Protein AF-A0A814K0H5-F1 (afdb_monomer_lite)

Organism: NCBI:txid433720

Sequence (132 aa):
CFTKLKTASKNQPIILTLDSIQLSKAAGYFQFKNDNNGIEDLRQSIQTICKPEDGQPPLHIPNIIHTSFLRFIKKPNDPVKFEEKFYRICKEIFEKTNEIRFEIGEVCLAYESQPYMHIECDEFHVLDIMKC

Secondary structure (DSSP, 8-state):
-HHHHHHHTTSS--EEEEEEEEE-SSEEEEEEEETTSHHHHHHHHHHHH-PPPTTSPPPP--S--EEEEEE-SS--SSHHHHHHHHHHHHHHHHHHHTTPEEE---------SS-TT--TT-SSTT------

Radius of gyration: 17.37 Å; chains: 1; bounding box: 38×33×47 Å

pLDDT: mean 80.15, std 17.34, range [27.2, 95.88]

Foldseek 3Di:
DVVQLQVQLPPDWFKWFFPAWDDDQWFIKGWIDRPPCSVVSSVVSCQVVVADDPPDDRDDDDPTDIDTPTTDPDGDPDNVVVVVVVVVVRVVVCVVGRPPMDTDPGDDDDDDPPPPPPDVPPPDDDPDPPDD

Structure (mmCIF, N/CA/C/O backbone):
data_AF-A0A814K0H5-F1
#
_entry.id   AF-A0A814K0H5-F1
#
loop_
_atom_site.group_PDB
_atom_site.id
_atom_site.type_symbol
_atom_site.label_atom_id
_atom_site.label_alt_id
_atom_site.label_comp_id
_atom_site.label_asym_id
_atom_site.label_entity_id
_atom_site.label_seq_id
_atom_site.pdbx_PDB_ins_code
_atom_site.Cartn_x
_atom_site.Cartn_y
_atom_site.Cartn_z
_atom_site.occupancy
_atom_site.B_iso_or_equiv
_atom_site.auth_seq_id
_atom_site.auth_comp_id
_atom_site.auth_asym_id
_atom_site.auth_atom_id
_atom_site.pdbx_PDB_model_num
ATOM 1 N N . CYS A 1 1 ? -13.714 -7.487 17.923 1.00 72.31 1 CYS A N 1
ATOM 2 C CA . CYS A 1 1 ? -12.855 -6.346 17.528 1.00 72.31 1 CYS A CA 1
ATOM 3 C C . CYS A 1 1 ? -13.200 -5.789 16.145 1.00 72.31 1 CYS A C 1
ATOM 5 O O . CYS A 1 1 ? -13.468 -4.598 16.057 1.00 72.31 1 CYS A O 1
ATOM 7 N N . PHE A 1 2 ? -13.295 -6.614 15.095 1.00 76.38 2 PHE A N 1
ATOM 8 C CA . PHE A 1 2 ? -13.499 -6.130 13.720 1.00 76.38 2 PHE A CA 1
ATOM 9 C C . PHE A 1 2 ? -14.747 -5.259 13.491 1.00 76.38 2 PHE A C 1
ATOM 11 O O . PHE A 1 2 ? -14.637 -4.203 12.883 1.00 76.38 2 PHE A O 1
ATOM 18 N N . THR A 1 3 ? -15.914 -5.612 14.041 1.00 80.12 3 THR A N 1
ATOM 19 C CA . THR A 1 3 ? -17.123 -4.773 13.909 1.00 80.12 3 THR A CA 1
ATOM 20 C C . THR A 1 3 ? -16.913 -3.355 14.449 1.00 80.12 3 THR A C 1
ATOM 22 O O . THR A 1 3 ? -17.378 -2.396 13.845 1.00 80.12 3 THR A O 1
ATOM 25 N N . LYS A 1 4 ? -16.160 -3.205 15.550 1.00 81.69 4 LYS A N 1
ATOM 26 C CA . LYS A 1 4 ? -15.820 -1.890 16.119 1.00 81.69 4 LYS A CA 1
ATOM 27 C C . LYS A 1 4 ? -14.887 -1.105 15.189 1.00 81.69 4 LYS A C 1
ATOM 29 O O . LYS A 1 4 ? -15.085 0.092 15.024 1.00 81.69 4 LYS A O 1
ATOM 34 N N . LEU A 1 5 ? -13.932 -1.783 14.543 1.00 80.38 5 LEU A N 1
ATOM 35 C CA . LEU A 1 5 ? -13.048 -1.174 13.541 1.00 80.38 5 LEU A CA 1
ATOM 36 C C . LEU A 1 5 ? -13.814 -0.717 12.301 1.00 80.38 5 LEU A C 1
ATOM 38 O O . LEU A 1 5 ? -13.630 0.413 11.868 1.00 80.38 5 LEU A O 1
ATOM 42 N N . LYS A 1 6 ? -14.720 -1.555 11.781 1.00 78.25 6 LYS A N 1
ATOM 43 C CA . LYS A 1 6 ? -15.549 -1.221 10.614 1.00 78.25 6 LYS A CA 1
ATOM 44 C C . LYS A 1 6 ? -16.455 -0.016 10.872 1.00 78.25 6 LYS A C 1
ATOM 46 O O . LYS A 1 6 ? -16.762 0.730 9.949 1.00 78.25 6 LYS A O 1
ATOM 51 N N . THR A 1 7 ? -16.906 0.174 12.112 1.00 81.50 7 THR A N 1
ATOM 52 C CA . THR A 1 7 ? -17.644 1.381 12.506 1.00 81.50 7 THR A CA 1
ATOM 53 C C . THR A 1 7 ? -16.715 2.589 12.615 1.00 81.50 7 THR A C 1
ATOM 55 O O . THR A 1 7 ? -17.041 3.637 12.071 1.00 81.50 7 THR A O 1
ATOM 58 N N . ALA A 1 8 ? -15.548 2.448 13.254 1.00 76.81 8 ALA A N 1
ATOM 59 C CA . ALA A 1 8 ? -14.583 3.540 13.400 1.00 76.81 8 ALA A CA 1
ATOM 60 C C . ALA A 1 8 ? -14.079 4.070 12.043 1.00 76.81 8 ALA A C 1
ATOM 62 O O . ALA A 1 8 ? -13.992 5.280 11.852 1.00 76.81 8 ALA A O 1
ATOM 63 N N . SER A 1 9 ? -13.847 3.183 11.070 1.00 75.44 9 SER A N 1
ATOM 64 C CA . SER A 1 9 ? -13.388 3.541 9.721 1.00 75.44 9 SER A CA 1
ATOM 65 C C . SER A 1 9 ? -14.427 4.270 8.862 1.00 75.44 9 SER A C 1
ATOM 67 O O . SER A 1 9 ? -14.094 4.713 7.772 1.00 75.44 9 SER A O 1
ATOM 69 N N . LYS A 1 10 ? -15.694 4.359 9.295 1.00 75.75 10 LYS A N 1
ATOM 70 C CA . LYS A 1 10 ? -16.771 5.035 8.546 1.00 75.75 10 LYS A CA 1
ATOM 71 C C . LYS A 1 10 ? -16.944 6.509 8.909 1.00 75.75 10 LYS A C 1
ATOM 73 O O . LYS A 1 10 ? -17.735 7.190 8.265 1.00 75.75 10 LYS A O 1
ATOM 78 N N . ASN A 1 11 ? -16.252 6.992 9.938 1.00 73.44 11 ASN A N 1
ATOM 79 C CA . ASN A 1 11 ? -16.458 8.349 10.447 1.00 73.44 11 ASN A CA 1
ATOM 80 C C . ASN A 1 11 ? -15.904 9.431 9.506 1.00 73.44 11 ASN A C 1
ATOM 82 O O . ASN A 1 11 ? -16.398 10.554 9.518 1.00 73.44 11 ASN A O 1
ATOM 86 N N . GLN A 1 12 ? -14.917 9.091 8.677 1.00 82.00 12 GLN A N 1
ATOM 87 C CA . GLN A 1 12 ? -14.349 9.973 7.664 1.00 82.00 12 GLN A CA 1
ATOM 88 C C . GLN A 1 12 ? -13.831 9.124 6.491 1.00 82.00 12 GLN A C 1
ATOM 90 O O . GLN A 1 12 ? -13.247 8.066 6.742 1.00 82.00 12 GLN A O 1
ATOM 95 N N . PRO A 1 13 ? -14.024 9.544 5.225 1.00 89.19 13 PRO A N 1
ATOM 96 C CA . PRO A 1 13 ? -13.421 8.849 4.091 1.00 89.19 13 PRO A CA 1
ATOM 97 C C . PRO A 1 13 ? -11.899 8.883 4.217 1.00 89.19 13 PRO A C 1
ATOM 99 O O . PRO A 1 13 ? -11.341 9.896 4.627 1.00 89.19 13 PRO A O 1
ATOM 102 N N . ILE A 1 14 ? -11.211 7.809 3.844 1.00 94.00 14 ILE A N 1
ATOM 103 C CA . ILE A 1 14 ? -9.747 7.812 3.741 1.00 94.00 14 ILE A CA 1
ATOM 104 C C . ILE A 1 14 ? -9.397 8.223 2.315 1.00 94.00 14 ILE A C 1
ATOM 106 O O . ILE A 1 14 ? -9.887 7.609 1.366 1.00 94.00 14 ILE A O 1
ATOM 110 N N . ILE A 1 15 ? -8.564 9.255 2.173 1.00 95.44 15 ILE A N 1
ATOM 111 C CA . ILE A 1 15 ? -8.156 9.783 0.869 1.00 95.44 15 ILE A CA 1
ATOM 112 C C . ILE A 1 15 ? -6.665 9.552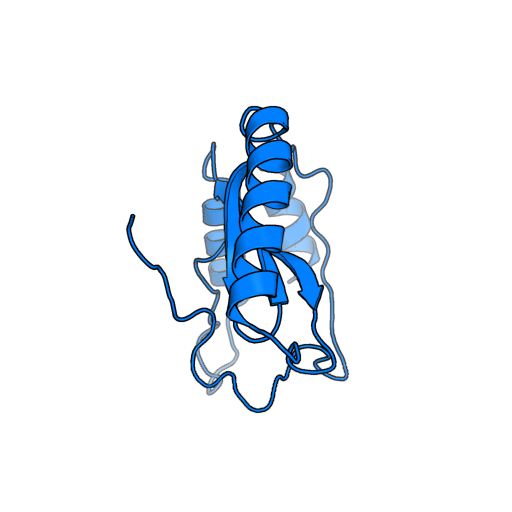 0.683 1.00 95.44 15 ILE A C 1
ATOM 114 O O . ILE A 1 15 ? -5.851 9.997 1.496 1.00 95.44 15 ILE A O 1
ATOM 118 N N . LEU A 1 16 ? -6.326 8.869 -0.405 1.00 95.88 16 LEU A N 1
ATOM 119 C CA . LEU A 1 16 ? -4.957 8.579 -0.795 1.00 95.88 16 LEU A CA 1
ATOM 120 C C . LEU A 1 16 ? -4.628 9.209 -2.148 1.00 95.88 16 LEU A C 1
ATOM 122 O O . LEU A 1 16 ? -5.465 9.236 -3.046 1.00 95.88 16 LEU A O 1
ATOM 126 N N . THR A 1 17 ? -3.383 9.627 -2.327 1.00 95.75 17 THR A N 1
ATOM 127 C CA . THR A 1 17 ? -2.803 9.970 -3.635 1.00 95.75 17 THR A CA 1
ATOM 128 C C . THR A 1 17 ? -1.560 9.135 -3.869 1.00 95.75 17 THR A C 1
ATOM 130 O O . THR A 1 17 ? -0.905 8.699 -2.919 1.00 95.75 17 THR A O 1
ATOM 133 N N . LEU A 1 18 ? -1.247 8.860 -5.135 1.00 94.81 18 LEU A N 1
ATOM 134 C CA . LEU A 1 18 ? -0.010 8.169 -5.470 1.00 94.81 18 LEU A CA 1
ATOM 135 C C . LEU A 1 18 ? 1.177 9.094 -5.174 1.00 94.81 18 LEU A C 1
ATOM 137 O O . LEU A 1 18 ? 1.311 10.144 -5.795 1.00 94.81 18 LEU A O 1
ATOM 141 N N . ASP A 1 19 ? 2.034 8.684 -4.244 1.00 93.88 19 ASP A N 1
ATOM 142 C CA . ASP A 1 19 ? 3.215 9.439 -3.817 1.00 93.88 19 ASP A CA 1
ATOM 143 C C . ASP A 1 19 ? 4.438 9.087 -4.663 1.00 93.88 19 ASP A C 1
ATOM 145 O O . ASP A 1 19 ? 5.122 9.955 -5.198 1.00 93.88 19 ASP A O 1
ATOM 149 N N . SER A 1 20 ? 4.691 7.789 -4.834 1.00 91.94 20 SER A N 1
ATOM 150 C CA . SER A 1 20 ? 5.801 7.306 -5.646 1.00 91.94 20 SER A CA 1
ATOM 151 C C . SER A 1 20 ? 5.566 5.885 -6.149 1.00 91.94 20 SER A C 1
ATOM 153 O O . SER A 1 20 ? 4.679 5.161 -5.687 1.00 91.94 20 SER A O 1
ATOM 155 N N . ILE A 1 21 ? 6.377 5.476 -7.124 1.00 92.31 21 ILE A N 1
ATOM 156 C CA . ILE A 1 21 ? 6.432 4.099 -7.612 1.00 92.31 21 ILE A CA 1
ATOM 157 C C . ILE A 1 21 ? 7.832 3.572 -7.331 1.00 92.31 21 ILE A C 1
ATOM 159 O O . ILE A 1 21 ? 8.815 4.140 -7.803 1.00 92.31 21 ILE A O 1
ATOM 163 N N . GLN A 1 22 ? 7.921 2.498 -6.552 1.00 89.12 22 GLN A N 1
ATOM 164 C CA . GLN A 1 22 ? 9.186 1.945 -6.082 1.00 89.12 22 GLN A CA 1
ATOM 165 C C . GLN A 1 22 ? 9.427 0.541 -6.615 1.00 89.12 22 GLN A C 1
ATOM 167 O O . GLN A 1 22 ? 8.491 -0.217 -6.873 1.00 89.12 22 GLN A O 1
ATOM 172 N N . LEU A 1 23 ? 10.704 0.195 -6.735 1.00 86.56 23 LEU A N 1
ATOM 173 C CA . LEU A 1 23 ? 11.176 -1.129 -7.100 1.00 86.56 23 LEU A CA 1
ATOM 174 C C . LEU A 1 23 ? 12.092 -1.643 -5.993 1.00 86.56 23 LEU A C 1
ATOM 176 O O . LEU A 1 23 ? 13.062 -0.982 -5.642 1.00 86.56 23 LEU A O 1
ATOM 180 N N . SER A 1 24 ? 11.793 -2.824 -5.465 1.00 81.62 24 SER A N 1
ATOM 181 C CA . SER A 1 24 ? 12.727 -3.601 -4.655 1.00 81.62 24 SER A CA 1
ATOM 182 C C . SER A 1 24 ? 13.309 -4.750 -5.472 1.00 81.62 24 SER A C 1
ATOM 184 O O . SER A 1 24 ? 12.878 -5.050 -6.588 1.00 81.62 24 SER A O 1
ATOM 186 N N . LYS A 1 25 ? 14.240 -5.482 -4.854 1.00 75.12 25 LYS A N 1
ATOM 187 C CA . LYS A 1 25 ? 14.825 -6.714 -5.407 1.00 75.12 25 LYS A CA 1
ATOM 188 C C . LYS A 1 25 ? 13.784 -7.782 -5.772 1.00 75.12 25 LYS A C 1
ATOM 190 O O . LYS A 1 25 ? 14.110 -8.692 -6.531 1.00 75.12 25 LYS A O 1
ATOM 195 N N . ALA A 1 26 ? 12.572 -7.707 -5.217 1.00 76.44 26 ALA A N 1
ATOM 196 C CA . ALA A 1 26 ? 11.553 -8.746 -5.345 1.00 76.44 26 ALA A CA 1
ATOM 197 C C . ALA A 1 26 ? 10.186 -8.244 -5.837 1.00 76.44 26 ALA A C 1
ATOM 199 O O . ALA A 1 26 ? 9.363 -9.070 -6.237 1.00 76.44 26 ALA A O 1
ATOM 200 N N . ALA A 1 27 ? 9.919 -6.935 -5.845 1.00 83.75 27 ALA A N 1
ATOM 201 C CA . ALA A 1 27 ? 8.606 -6.427 -6.229 1.00 83.75 27 ALA A CA 1
ATOM 202 C C . ALA A 1 27 ? 8.604 -4.949 -6.635 1.00 83.75 27 ALA A C 1
ATOM 204 O O . ALA A 1 27 ? 9.477 -4.179 -6.248 1.00 83.75 27 ALA A O 1
ATOM 205 N N . GLY A 1 28 ? 7.582 -4.564 -7.397 1.00 86.62 28 GLY A N 1
ATOM 206 C CA . GLY A 1 28 ? 7.211 -3.175 -7.646 1.00 86.62 28 GLY A CA 1
ATOM 207 C C . GLY A 1 28 ? 6.032 -2.763 -6.763 1.00 86.62 28 GLY A C 1
ATOM 208 O O . GLY A 1 28 ? 5.080 -3.537 -6.597 1.00 86.62 28 GLY A O 1
ATOM 209 N N . TYR A 1 29 ? 6.079 -1.547 -6.219 1.00 90.50 29 TYR A N 1
ATOM 210 C CA . TYR A 1 29 ? 5.073 -1.017 -5.300 1.00 90.50 29 TYR A CA 1
ATOM 211 C C . TYR A 1 29 ? 4.605 0.374 -5.712 1.00 90.50 29 TYR A C 1
ATOM 213 O O . TYR A 1 29 ? 5.408 1.222 -6.097 1.00 90.50 29 TYR A O 1
ATOM 221 N N . PHE A 1 30 ? 3.309 0.620 -5.563 1.00 92.12 30 PHE A N 1
ATOM 222 C CA . PHE A 1 30 ? 2.767 1.970 -5.491 1.00 92.12 30 PHE A CA 1
ATOM 223 C C . PHE A 1 30 ? 2.779 2.396 -4.031 1.00 92.12 30 PHE A C 1
ATOM 225 O O . PHE A 1 30 ? 2.203 1.698 -3.196 1.00 92.12 30 PHE A O 1
ATOM 232 N N . GLN A 1 31 ? 3.437 3.508 -3.725 1.00 93.19 31 GLN A N 1
ATOM 233 C CA . GLN A 1 31 ? 3.371 4.138 -2.413 1.00 93.19 31 GLN A CA 1
ATOM 234 C C . GLN A 1 31 ? 2.349 5.257 -2.431 1.00 93.19 31 GLN A C 1
ATOM 236 O O . GLN A 1 31 ? 2.253 6.005 -3.404 1.00 93.19 31 GLN A O 1
ATOM 241 N N . PHE A 1 32 ? 1.595 5.370 -1.347 1.00 94.88 32 PHE A N 1
ATOM 242 C CA . PHE A 1 32 ? 0.521 6.339 -1.235 1.00 94.88 32 PHE A CA 1
ATOM 243 C C . PHE A 1 32 ? 0.785 7.336 -0.123 1.00 94.88 32 PHE A C 1
ATOM 245 O O . PHE A 1 32 ? 1.231 6.984 0.971 1.00 94.88 32 PHE A O 1
ATOM 252 N N . LYS A 1 33 ? 0.403 8.578 -0.392 1.00 94.69 33 LYS A N 1
ATOM 253 C CA . LYS A 1 33 ? 0.288 9.622 0.610 1.00 94.69 33 LYS A CA 1
ATOM 254 C C . LYS A 1 33 ? -1.093 9.555 1.254 1.00 94.69 33 LYS A C 1
ATOM 256 O O . LYS A 1 33 ? -2.094 9.338 0.579 1.00 94.69 33 LYS A O 1
ATOM 261 N N . ASN A 1 34 ? -1.136 9.755 2.567 1.00 94.50 34 ASN A N 1
ATOM 262 C CA . ASN A 1 34 ? -2.365 9.864 3.347 1.00 94.50 34 ASN A CA 1
ATOM 263 C C . ASN A 1 34 ? -2.800 11.335 3.408 1.00 94.50 34 ASN A C 1
ATOM 265 O O . ASN A 1 34 ? -2.305 12.085 4.247 1.00 94.50 34 ASN A O 1
ATOM 269 N N . ASP A 1 35 ? -3.678 11.768 2.505 1.00 94.50 35 ASP A N 1
ATOM 270 C CA . ASP A 1 35 ? -3.951 13.200 2.309 1.00 94.50 35 ASP A CA 1
ATOM 271 C C . ASP A 1 35 ? -4.772 13.840 3.427 1.00 94.50 35 ASP A C 1
ATOM 273 O O . ASP A 1 35 ? -4.704 15.052 3.628 1.00 94.50 35 ASP A O 1
ATOM 277 N N . ASN A 1 36 ? -5.558 13.048 4.152 1.00 93.81 36 ASN A N 1
ATOM 278 C CA . ASN A 1 36 ? -6.477 13.552 5.168 1.00 93.81 36 ASN A CA 1
ATOM 279 C C . ASN A 1 36 ? -6.334 12.853 6.523 1.00 93.81 36 ASN A C 1
ATOM 281 O O . ASN A 1 36 ? -7.286 12.825 7.297 1.00 93.81 36 ASN A O 1
ATOM 285 N N . ASN A 1 37 ? -5.159 12.281 6.790 1.00 93.06 37 ASN A N 1
ATOM 286 C CA . ASN A 1 37 ? -4.838 11.523 8.000 1.00 93.06 37 ASN A CA 1
ATOM 287 C C . ASN A 1 37 ? -5.701 10.274 8.259 1.00 93.06 37 ASN A C 1
ATOM 289 O O . ASN A 1 37 ? -5.446 9.577 9.235 1.00 93.06 37 ASN A O 1
ATOM 293 N N . GLY A 1 38 ? -6.601 9.879 7.353 1.00 92.62 38 GLY A N 1
ATOM 294 C CA . GLY A 1 38 ? -7.528 8.767 7.584 1.00 92.62 38 GLY A CA 1
ATOM 295 C C . GLY A 1 38 ? -6.859 7.414 7.876 1.00 92.62 38 GLY A C 1
ATOM 296 O O . GLY A 1 38 ? -7.362 6.645 8.693 1.00 92.62 38 GLY A O 1
ATOM 297 N N . ILE A 1 39 ? -5.694 7.117 7.281 1.00 92.81 39 ILE A N 1
ATOM 298 C CA . ILE A 1 39 ? -4.927 5.908 7.652 1.00 92.81 39 ILE A CA 1
ATOM 299 C C . ILE A 1 39 ? -4.356 6.005 9.072 1.00 92.81 39 ILE A C 1
ATOM 301 O O . ILE A 1 39 ? -4.289 4.997 9.772 1.00 92.81 39 ILE A O 1
ATOM 305 N N . GLU A 1 40 ? -3.963 7.193 9.519 1.00 92.88 40 GLU A N 1
ATOM 306 C CA . GLU A 1 40 ? -3.396 7.401 10.851 1.00 92.88 40 GLU A CA 1
ATOM 307 C C . GLU A 1 40 ? -4.477 7.217 11.921 1.00 92.88 40 GLU A C 1
ATOM 309 O O . GLU A 1 40 ? -4.278 6.489 12.894 1.00 92.88 40 GLU A O 1
ATOM 314 N N . ASP A 1 41 ? -5.672 7.751 11.669 1.00 92.31 41 ASP A N 1
ATOM 315 C CA . ASP A 1 41 ? -6.850 7.537 12.512 1.00 92.31 41 ASP A CA 1
ATOM 316 C C . ASP A 1 41 ? -7.249 6.052 12.558 1.00 92.31 41 ASP A C 1
ATOM 318 O O . ASP A 1 41 ? -7.604 5.512 13.614 1.00 92.31 41 ASP A O 1
ATOM 322 N N . LEU A 1 42 ? -7.143 5.350 11.422 1.00 90.94 42 LEU A N 1
ATOM 323 C CA . LEU A 1 42 ? -7.369 3.908 11.357 1.00 90.94 42 LEU A CA 1
ATOM 324 C C . LEU A 1 42 ? -6.327 3.138 12.184 1.00 90.94 42 LEU A C 1
ATOM 326 O O . LEU A 1 42 ? -6.702 2.247 12.946 1.00 90.94 42 LEU A O 1
ATOM 330 N N . ARG A 1 43 ? -5.039 3.490 12.095 1.00 91.19 43 ARG A N 1
ATOM 331 C CA . ARG A 1 43 ? -3.964 2.887 12.905 1.00 91.19 43 ARG A CA 1
ATOM 332 C C . ARG A 1 43 ? -4.215 3.075 14.398 1.00 91.19 43 ARG A C 1
ATOM 334 O O . ARG A 1 43 ? -4.154 2.101 15.149 1.00 91.19 43 ARG A O 1
ATOM 341 N N . GLN A 1 44 ? -4.565 4.287 14.822 1.00 90.88 44 GLN A N 1
ATOM 342 C CA . GLN A 1 44 ? -4.906 4.585 16.216 1.00 90.88 44 GLN A CA 1
ATOM 343 C C . GLN A 1 44 ? -6.136 3.799 16.685 1.00 90.88 44 GLN A C 1
ATOM 345 O O . GLN A 1 44 ? -6.152 3.246 17.789 1.00 90.88 44 GLN A O 1
ATOM 350 N N . SER A 1 45 ? -7.156 3.689 15.828 1.00 90.94 45 SER A N 1
ATOM 351 C CA . SER A 1 45 ? -8.346 2.8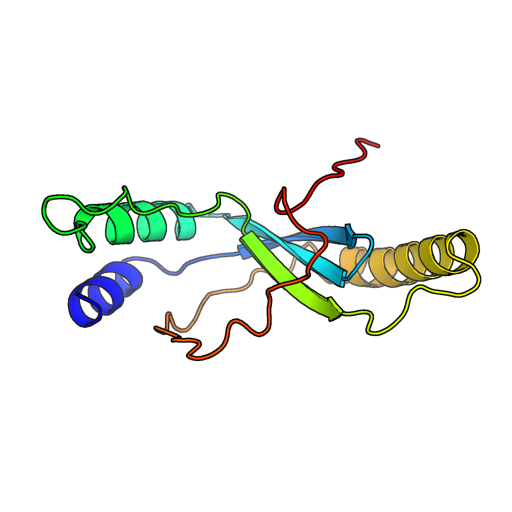77 16.096 1.00 90.94 45 SER A CA 1
ATOM 352 C C . SER A 1 45 ? -7.981 1.405 16.285 1.00 90.94 45 SER A C 1
ATOM 354 O O . SER A 1 45 ? -8.452 0.774 17.232 1.00 90.94 45 SER A O 1
ATOM 356 N N . ILE A 1 46 ? -7.104 0.863 15.434 1.00 89.31 46 ILE A N 1
ATOM 357 C CA . ILE A 1 46 ? -6.590 -0.504 15.555 1.00 89.31 46 ILE A CA 1
ATOM 358 C C . ILE A 1 46 ? -5.855 -0.684 16.885 1.00 89.31 46 ILE A C 1
ATOM 360 O O . ILE A 1 46 ? -6.205 -1.591 17.630 1.00 89.31 46 ILE A O 1
ATOM 364 N N . GLN A 1 47 ? -4.910 0.188 17.234 1.00 89.06 47 GLN A N 1
ATOM 365 C CA . GLN A 1 47 ? -4.162 0.091 18.496 1.00 89.06 47 GLN A CA 1
ATOM 366 C C . GLN A 1 47 ? -5.069 0.183 19.735 1.00 89.06 47 GLN A C 1
ATOM 368 O O . GLN A 1 47 ? -4.843 -0.494 20.736 1.00 89.06 47 GLN A O 1
ATOM 373 N N . THR A 1 48 ? -6.124 0.996 19.665 1.00 88.88 48 THR A N 1
ATOM 374 C CA . THR A 1 48 ? -7.061 1.196 20.778 1.00 88.88 48 THR A CA 1
ATOM 375 C C . THR A 1 48 ? -8.019 0.014 20.948 1.00 88.88 48 THR A C 1
ATOM 377 O O . THR A 1 48 ? -8.316 -0.394 22.075 1.00 88.88 48 THR A O 1
ATOM 380 N N . ILE A 1 49 ? -8.530 -0.527 19.838 1.00 89.12 49 ILE A N 1
ATOM 381 C CA . ILE A 1 49 ? -9.568 -1.568 19.818 1.00 89.12 49 ILE A CA 1
ATOM 382 C C . ILE A 1 49 ? -8.962 -2.973 19.899 1.00 89.12 49 ILE A C 1
ATOM 384 O O . ILE A 1 49 ? -9.548 -3.854 20.531 1.00 89.12 49 ILE A O 1
ATOM 388 N N . CYS A 1 50 ? -7.820 -3.197 19.252 1.00 88.06 50 CYS A N 1
ATOM 389 C CA . CYS A 1 50 ? -7.119 -4.476 19.201 1.00 88.06 50 CYS A CA 1
ATOM 390 C C . CYS A 1 50 ? -5.974 -4.478 20.212 1.00 88.06 50 CYS A C 1
ATOM 392 O O . CYS A 1 50 ? -4.808 -4.327 19.853 1.00 88.06 50 CYS A O 1
ATOM 394 N N . LYS A 1 51 ? -6.324 -4.650 21.489 1.00 84.50 51 LYS A N 1
ATOM 395 C CA . LYS A 1 51 ? -5.334 -4.822 22.551 1.00 84.50 51 LYS A CA 1
ATOM 396 C C . LYS A 1 51 ? -4.849 -6.277 22.577 1.00 84.50 51 LYS A C 1
ATOM 398 O O . LYS A 1 51 ? -5.708 -7.161 22.598 1.00 84.50 51 LYS A O 1
ATOM 403 N N . PRO A 1 52 ? -3.527 -6.524 22.554 1.00 83.81 52 PRO A N 1
ATOM 404 C CA . PRO A 1 52 ? -2.989 -7.863 22.756 1.00 83.81 52 PRO A CA 1
ATOM 405 C C . PRO A 1 52 ? -3.364 -8.385 24.147 1.00 83.81 52 PRO A C 1
ATOM 407 O O . PRO A 1 52 ? -3.559 -7.600 25.079 1.00 83.81 52 PRO A O 1
ATOM 410 N N . GLU A 1 53 ? -3.499 -9.703 24.267 1.00 87.00 53 GLU A N 1
ATOM 411 C CA . GLU A 1 53 ? -3.733 -10.362 25.555 1.00 87.00 53 GLU A CA 1
ATOM 412 C C . GLU A 1 53 ? -2.486 -10.280 26.450 1.00 87.00 53 GLU A C 1
ATOM 414 O O . GLU A 1 53 ? -1.374 -10.031 25.973 1.00 87.00 53 GLU A O 1
ATOM 419 N N . ASP A 1 54 ? -2.659 -10.512 27.754 1.00 87.88 54 ASP A N 1
ATOM 420 C CA . ASP A 1 54 ? -1.542 -10.512 28.699 1.00 87.88 54 ASP A CA 1
ATOM 421 C C . ASP A 1 54 ? -0.465 -11.522 28.267 1.00 87.88 54 ASP A C 1
ATOM 423 O O . ASP A 1 54 ? -0.731 -12.705 28.056 1.00 87.88 54 ASP A O 1
ATOM 427 N N . GLY A 1 55 ? 0.772 -11.039 28.121 1.00 85.56 55 GLY A N 1
ATOM 428 C CA . 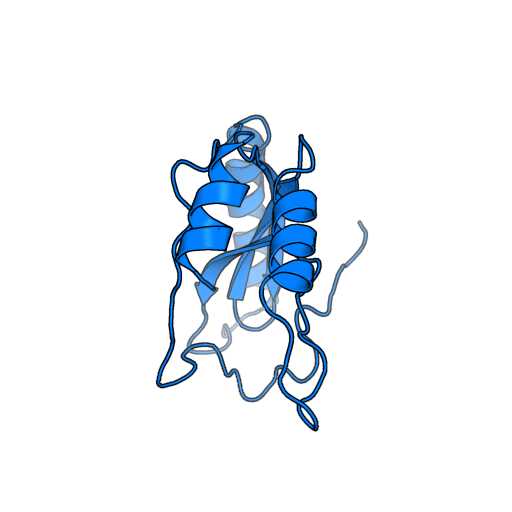GLY A 1 55 ? 1.916 -11.841 27.677 1.00 85.56 55 GLY A CA 1
ATOM 429 C C . GLY A 1 55 ? 2.123 -11.913 26.158 1.00 85.56 55 GLY A C 1
ATOM 430 O O . GLY A 1 55 ? 3.109 -12.506 25.724 1.00 85.56 55 GLY A O 1
ATOM 431 N N . GLN A 1 56 ? 1.260 -11.294 25.344 1.00 83.75 56 GLN A N 1
ATOM 432 C CA . GLN A 1 56 ? 1.478 -11.169 23.899 1.00 83.75 56 GLN A CA 1
ATOM 433 C C . GLN A 1 56 ? 2.301 -9.917 23.541 1.00 83.75 56 GLN A C 1
ATOM 435 O O . GLN A 1 56 ? 2.236 -8.904 24.245 1.00 83.75 56 GLN A O 1
ATOM 440 N N . PRO A 1 57 ? 3.084 -9.953 22.442 1.00 81.25 57 PRO A N 1
ATOM 441 C CA . PRO A 1 57 ? 3.823 -8.785 21.981 1.00 81.25 57 PRO A CA 1
ATOM 442 C C . PRO A 1 57 ? 2.875 -7.646 21.568 1.00 81.25 57 PRO A C 1
ATOM 444 O O . PRO A 1 57 ? 1.731 -7.895 21.171 1.00 81.25 57 PRO A O 1
ATOM 447 N N . PRO A 1 58 ? 3.343 -6.386 21.620 1.00 79.81 58 PRO A N 1
ATOM 448 C CA . PRO A 1 58 ? 2.561 -5.254 21.150 1.00 79.81 58 PRO A CA 1
ATOM 449 C C . PRO A 1 58 ? 2.232 -5.404 19.664 1.00 79.81 58 PRO A C 1
ATOM 451 O O . PRO A 1 58 ? 3.037 -5.899 18.872 1.00 79.81 58 PRO A O 1
ATOM 454 N N . LEU A 1 59 ? 1.051 -4.924 19.277 1.00 83.25 59 LEU A N 1
ATOM 455 C CA . LEU A 1 59 ? 0.648 -4.904 17.880 1.00 83.25 59 LEU A CA 1
ATOM 456 C C . LEU A 1 59 ? 1.566 -3.962 17.086 1.00 83.25 59 LEU A C 1
ATOM 458 O O . LEU A 1 59 ? 1.576 -2.752 17.316 1.00 83.25 59 LEU A O 1
ATOM 462 N N . HIS A 1 60 ? 2.314 -4.516 16.135 1.00 83.62 60 HIS A N 1
ATOM 463 C CA . HIS A 1 60 ? 3.145 -3.742 15.221 1.00 83.62 60 HIS A CA 1
ATOM 464 C C . HIS A 1 60 ? 2.363 -3.413 13.946 1.00 83.62 60 HIS A C 1
ATOM 466 O O . HIS A 1 60 ? 1.858 -4.313 13.277 1.00 83.62 60 HIS A O 1
ATOM 472 N N . ILE A 1 61 ? 2.268 -2.126 13.604 1.00 83.56 61 ILE A N 1
ATOM 473 C CA . ILE A 1 61 ? 1.624 -1.658 12.372 1.00 83.56 61 ILE A CA 1
ATOM 474 C C . ILE A 1 61 ? 2.649 -0.831 11.586 1.00 83.56 61 ILE 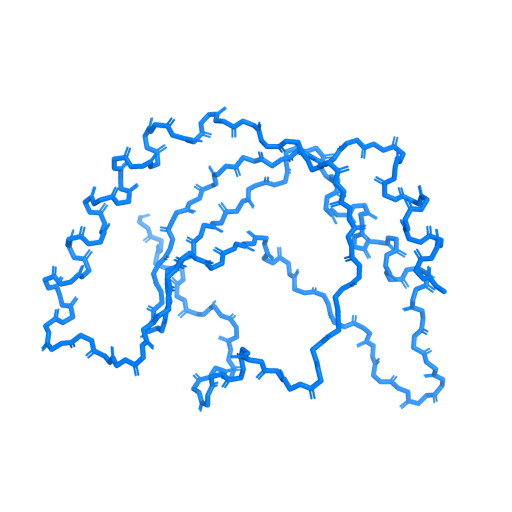A C 1
ATOM 476 O O . ILE A 1 61 ? 3.070 0.213 12.085 1.00 83.56 61 ILE A O 1
ATOM 480 N N . PRO A 1 62 ? 3.058 -1.258 10.379 1.00 82.75 62 PRO A N 1
ATOM 481 C CA . PRO A 1 62 ? 3.999 -0.499 9.565 1.00 82.75 62 PRO A CA 1
ATOM 482 C C . PRO A 1 62 ? 3.463 0.883 9.164 1.00 82.75 62 PRO A C 1
ATOM 484 O O . PRO A 1 62 ? 2.289 1.049 8.812 1.00 82.75 62 PRO A O 1
ATOM 487 N N . ASN A 1 63 ? 4.360 1.871 9.131 1.00 84.31 63 ASN A N 1
ATOM 488 C CA . ASN A 1 63 ? 4.027 3.244 8.734 1.00 84.31 63 ASN A CA 1
ATOM 489 C C . ASN A 1 63 ? 3.914 3.432 7.212 1.00 84.31 63 ASN A C 1
ATOM 491 O O . ASN A 1 63 ? 3.389 4.446 6.751 1.00 84.31 63 ASN A O 1
ATOM 495 N N . ILE A 1 64 ? 4.333 2.443 6.426 1.00 86.50 64 ILE A N 1
ATOM 496 C CA . ILE A 1 64 ? 4.306 2.493 4.962 1.00 86.50 64 ILE A CA 1
ATOM 497 C C . ILE A 1 64 ? 2.897 2.172 4.456 1.00 86.50 64 ILE A C 1
ATOM 499 O O . ILE A 1 64 ? 2.310 1.164 4.844 1.00 86.50 64 ILE A O 1
ATOM 503 N N . ILE A 1 65 ? 2.379 3.006 3.554 1.00 92.38 65 ILE A N 1
ATOM 504 C CA . ILE A 1 65 ? 1.109 2.786 2.857 1.00 92.38 65 ILE A CA 1
ATOM 505 C C . ILE A 1 65 ? 1.451 2.452 1.413 1.00 92.38 65 ILE A C 1
ATOM 507 O O . ILE A 1 65 ? 1.923 3.308 0.667 1.00 92.38 65 ILE A O 1
ATOM 511 N N . HIS A 1 66 ? 1.269 1.195 1.025 1.00 92.00 66 HIS A N 1
ATOM 512 C CA . HIS A 1 66 ? 1.624 0.754 -0.314 1.00 92.00 66 HIS A CA 1
ATOM 513 C C . HIS A 1 66 ? 0.725 -0.378 -0.803 1.00 92.00 66 HIS A C 1
ATOM 515 O O . HIS A 1 66 ? 0.075 -1.059 -0.012 1.00 92.00 66 HIS A O 1
ATOM 521 N N . THR A 1 67 ? 0.744 -0.613 -2.113 1.00 89.12 67 THR A N 1
ATOM 522 C CA . THR A 1 67 ? 0.278 -1.869 -2.708 1.00 89.12 67 THR A CA 1
ATOM 523 C C . THR A 1 67 ? 1.334 -2.416 -3.659 1.00 89.12 67 THR A C 1
ATOM 525 O O . THR A 1 67 ? 1.961 -1.662 -4.405 1.00 89.12 67 THR A O 1
ATOM 528 N N . SER A 1 68 ? 1.563 -3.729 -3.623 1.00 87.88 68 SER A N 1
ATOM 529 C CA . SER A 1 68 ? 2.408 -4.402 -4.612 1.00 87.88 68 SER A CA 1
ATOM 530 C C . SER A 1 68 ? 1.624 -4.578 -5.912 1.00 87.88 68 SER A C 1
ATOM 532 O O . SER A 1 68 ? 0.547 -5.165 -5.895 1.00 87.88 68 SER A O 1
ATOM 534 N N . PHE A 1 69 ? 2.176 -4.142 -7.044 1.00 86.56 69 PHE A N 1
ATOM 535 C CA . PHE A 1 69 ? 1.554 -4.347 -8.363 1.00 86.56 69 PHE A CA 1
ATOM 536 C C . PHE A 1 69 ? 2.285 -5.383 -9.224 1.00 86.56 69 PHE A C 1
ATOM 538 O O . PHE A 1 69 ? 1.742 -5.869 -10.214 1.00 86.56 69 PHE A O 1
ATOM 545 N N . LEU A 1 70 ? 3.520 -5.730 -8.859 1.00 84.38 70 LEU A N 1
ATOM 546 C CA . LEU A 1 70 ? 4.329 -6.738 -9.535 1.00 84.38 70 LEU A CA 1
ATOM 547 C C . LEU A 1 70 ? 5.221 -7.441 -8.513 1.00 84.38 70 LEU A C 1
ATOM 549 O O . LEU A 1 70 ? 5.779 -6.783 -7.640 1.00 84.38 70 LEU A O 1
ATOM 553 N N . ARG A 1 71 ? 5.398 -8.759 -8.644 1.00 79.38 71 ARG A N 1
ATOM 554 C CA . ARG A 1 71 ? 6.379 -9.539 -7.875 1.00 79.38 71 ARG A CA 1
ATOM 555 C C . ARG A 1 71 ? 7.203 -10.417 -8.804 1.00 79.38 71 ARG A C 1
ATOM 557 O O . ARG A 1 71 ? 6.666 -11.018 -9.734 1.00 79.38 71 ARG A O 1
ATOM 564 N N . PHE A 1 72 ? 8.502 -10.495 -8.550 1.00 77.25 72 PHE A N 1
ATOM 565 C CA . PHE A 1 72 ? 9.414 -11.315 -9.334 1.00 77.25 72 PHE A CA 1
ATOM 566 C C . PHE A 1 72 ? 9.527 -12.706 -8.724 1.00 77.25 72 PHE A C 1
ATOM 568 O O . PHE A 1 72 ? 9.940 -12.864 -7.582 1.00 77.25 72 PHE A O 1
ATOM 575 N N . ILE A 1 73 ? 9.219 -13.728 -9.522 1.00 77.25 73 ILE A N 1
ATOM 576 C CA . ILE A 1 73 ? 9.480 -15.128 -9.152 1.00 77.25 73 ILE A CA 1
ATOM 577 C C . ILE A 1 73 ? 10.976 -15.446 -9.306 1.00 77.25 73 ILE A C 1
ATOM 579 O O . ILE A 1 73 ? 11.524 -16.301 -8.616 1.00 77.25 73 ILE A O 1
ATOM 583 N N . LYS A 1 74 ? 11.651 -14.758 -10.232 1.00 78.06 74 LYS A N 1
ATOM 584 C CA . LYS A 1 74 ? 13.080 -14.909 -10.510 1.00 78.06 74 LYS A CA 1
ATOM 585 C C . LYS A 1 74 ? 13.711 -13.545 -10.722 1.00 78.06 74 LYS A C 1
ATOM 587 O O . LYS A 1 74 ? 13.079 -12.653 -11.286 1.00 78.06 74 LYS A O 1
ATOM 592 N N . LYS A 1 75 ? 14.974 -13.416 -10.314 1.00 75.62 75 LYS A N 1
ATOM 593 C CA . LYS A 1 75 ? 15.764 -12.212 -10.573 1.00 75.62 75 LYS A CA 1
ATOM 594 C C . LYS A 1 75 ? 15.885 -11.973 -12.086 1.00 75.62 75 LYS A C 1
ATOM 596 O O . LYS A 1 75 ? 16.067 -12.944 -12.827 1.00 75.62 75 LYS A O 1
ATOM 601 N N . PRO A 1 76 ? 15.798 -10.716 -12.550 1.00 79.44 76 PRO A N 1
ATOM 602 C CA . PRO A 1 76 ? 16.076 -10.384 -13.941 1.00 79.44 76 PRO A CA 1
ATOM 603 C C . PRO A 1 76 ? 17.502 -10.795 -14.330 1.00 79.44 76 PRO A C 1
ATOM 605 O O . PRO A 1 76 ? 18.433 -10.612 -13.548 1.00 79.44 76 PRO A O 1
ATOM 608 N N . ASN A 1 77 ? 17.679 -11.309 -15.550 1.00 86.06 77 ASN A N 1
ATOM 609 C CA . ASN A 1 77 ? 19.004 -11.668 -16.078 1.00 86.06 77 ASN A CA 1
ATOM 610 C C . ASN A 1 77 ? 19.914 -10.440 -16.269 1.00 86.06 77 ASN A C 1
ATOM 612 O O . ASN A 1 77 ? 21.131 -10.565 -16.198 1.00 86.06 77 ASN A O 1
ATOM 616 N N . ASP A 1 78 ? 19.318 -9.271 -16.517 1.00 90.25 78 ASP A N 1
ATOM 617 C CA . ASP A 1 78 ? 19.991 -7.979 -16.671 1.00 90.25 78 ASP A CA 1
ATOM 618 C C . ASP A 1 78 ? 19.267 -6.943 -15.788 1.00 90.25 78 ASP A C 1
ATOM 620 O O . ASP A 1 78 ? 18.266 -6.357 -16.219 1.00 90.25 78 ASP A O 1
ATOM 624 N N . PRO A 1 79 ? 19.695 -6.784 -14.520 1.00 84.19 79 PRO A N 1
ATOM 625 C CA . PRO A 1 79 ? 19.029 -5.909 -13.557 1.00 84.19 79 PRO A CA 1
ATOM 626 C C . PRO A 1 79 ? 19.026 -4.438 -13.978 1.00 84.19 79 PRO A C 1
ATOM 628 O O . PRO A 1 79 ? 18.003 -3.778 -13.841 1.00 84.19 79 PRO A O 1
ATOM 631 N N . VAL A 1 80 ? 20.123 -3.947 -14.562 1.00 88.56 80 VAL A N 1
ATOM 632 C CA . VAL A 1 80 ? 20.280 -2.528 -14.923 1.00 88.56 80 VAL A CA 1
ATOM 633 C C . VAL A 1 80 ? 19.296 -2.147 -16.023 1.00 88.56 80 VAL A C 1
ATOM 635 O O . VAL A 1 80 ? 18.494 -1.227 -15.868 1.00 88.56 80 VAL A O 1
ATOM 638 N N . LYS A 1 81 ? 19.275 -2.913 -17.118 1.00 90.94 81 LYS A N 1
ATOM 639 C CA . LYS A 1 81 ? 18.341 -2.664 -18.223 1.00 90.94 81 LYS A CA 1
ATOM 640 C C . LYS A 1 81 ? 16.884 -2.829 -17.793 1.00 90.94 81 LYS A C 1
ATOM 642 O O . LYS A 1 81 ? 15.983 -2.180 -18.335 1.00 90.94 81 LYS A O 1
ATOM 647 N N . PHE A 1 82 ? 16.634 -3.737 -16.851 1.00 88.88 82 PHE A N 1
ATOM 648 C CA . PHE A 1 82 ? 15.315 -3.924 -16.269 1.00 88.88 82 PHE A CA 1
ATOM 649 C C . PHE A 1 82 ? 14.877 -2.692 -15.465 1.00 88.88 82 PHE A C 1
ATOM 651 O O . PHE A 1 82 ? 13.778 -2.192 -15.702 1.00 88.88 82 PHE A O 1
ATOM 658 N N . GLU A 1 83 ? 15.733 -2.186 -14.577 1.00 88.38 83 GLU A N 1
ATOM 659 C CA . GLU A 1 83 ? 15.491 -0.986 -13.770 1.00 88.38 83 GLU A CA 1
ATOM 660 C C . GLU A 1 83 ? 15.229 0.238 -14.650 1.00 88.38 83 GLU A C 1
ATOM 662 O O . GLU A 1 83 ? 14.205 0.898 -14.491 1.00 88.38 83 GLU A O 1
ATOM 667 N N . GLU A 1 84 ? 16.066 0.495 -15.658 1.00 91.25 84 GLU A N 1
ATOM 668 C CA . GLU A 1 84 ? 15.861 1.599 -16.607 1.00 91.25 84 GLU A CA 1
ATOM 669 C C . GLU A 1 84 ? 14.492 1.520 -17.297 1.00 91.25 84 GLU A C 1
ATOM 671 O O . GLU A 1 84 ? 13.749 2.505 -17.387 1.00 91.25 84 GLU A O 1
ATOM 676 N N . LYS A 1 85 ? 14.124 0.322 -17.772 1.00 90.44 85 LYS A N 1
ATOM 677 C CA . LYS A 1 85 ? 12.825 0.093 -18.410 1.00 90.44 85 LYS A CA 1
ATOM 678 C C . LYS A 1 85 ? 11.678 0.284 -17.418 1.00 90.44 85 LYS A C 1
ATOM 680 O O . LYS A 1 85 ? 10.655 0.858 -17.795 1.00 90.44 85 LYS A O 1
ATOM 685 N N . PHE A 1 86 ? 11.838 -0.196 -16.187 1.00 90.06 86 PHE A N 1
ATOM 686 C CA . PHE A 1 86 ? 10.864 -0.039 -15.116 1.00 90.06 86 PHE A CA 1
ATOM 687 C C . PHE A 1 86 ? 10.628 1.441 -14.814 1.00 90.06 86 PHE A C 1
ATOM 689 O O . PHE A 1 86 ? 9.485 1.888 -14.883 1.00 90.06 86 PHE A O 1
ATOM 696 N N . TYR A 1 87 ? 11.686 2.218 -14.569 1.00 89.69 87 TYR A N 1
ATOM 697 C CA . TYR A 1 87 ? 11.571 3.640 -14.247 1.00 89.69 87 TYR A CA 1
ATOM 698 C C . TYR A 1 87 ? 10.952 4.445 -15.384 1.00 89.69 87 TYR A C 1
ATOM 700 O O . TYR A 1 87 ? 10.130 5.320 -15.123 1.00 89.69 87 TYR A O 1
ATOM 708 N N . ARG A 1 88 ? 11.262 4.117 -16.644 1.00 92.56 88 ARG A N 1
ATOM 709 C CA . ARG A 1 88 ? 10.616 4.761 -17.793 1.00 92.56 88 ARG A CA 1
ATOM 710 C C . ARG A 1 88 ? 9.101 4.540 -17.802 1.00 92.56 88 ARG A C 1
ATOM 712 O O . ARG A 1 88 ? 8.353 5.501 -17.920 1.00 92.56 88 ARG A O 1
ATOM 719 N N . ILE A 1 89 ? 8.655 3.291 -17.647 1.00 90.25 89 ILE A N 1
ATOM 720 C CA . ILE A 1 89 ? 7.220 2.953 -17.622 1.00 90.25 89 ILE A CA 1
ATOM 721 C C . ILE A 1 89 ? 6.539 3.600 -16.412 1.00 90.25 89 ILE A C 1
ATOM 723 O O . ILE A 1 89 ? 5.460 4.174 -16.531 1.00 90.25 89 ILE A O 1
ATOM 727 N N . CYS A 1 90 ? 7.176 3.530 -15.245 1.00 90.44 90 CYS A N 1
ATOM 728 C CA . CYS A 1 90 ? 6.621 4.076 -14.015 1.00 90.44 90 CYS A CA 1
ATOM 729 C C . CYS A 1 90 ? 6.517 5.599 -14.069 1.00 90.44 90 CYS A C 1
ATOM 731 O O . CYS A 1 90 ? 5.515 6.141 -13.622 1.00 90.44 90 CYS A O 1
ATOM 733 N N . LYS A 1 91 ? 7.485 6.293 -14.674 1.00 90.62 91 LYS A N 1
ATOM 734 C CA . LYS A 1 91 ? 7.405 7.740 -14.882 1.00 90.62 91 LYS A CA 1
ATOM 735 C C . LYS A 1 91 ? 6.148 8.126 -15.666 1.00 90.62 91 LYS A C 1
ATOM 737 O O . LYS A 1 91 ? 5.404 8.988 -15.216 1.00 90.62 91 LYS A O 1
ATOM 742 N N . GLU A 1 92 ? 5.868 7.437 -16.772 1.00 91.19 92 GLU A N 1
ATOM 743 C CA . GLU A 1 92 ? 4.666 7.695 -17.578 1.00 91.19 92 GLU A CA 1
ATOM 744 C C . GLU A 1 92 ? 3.363 7.429 -16.812 1.00 91.19 92 GLU A C 1
ATOM 746 O O . GLU A 1 92 ? 2.372 8.130 -17.015 1.00 91.19 92 GLU A O 1
ATOM 751 N N . ILE A 1 93 ? 3.341 6.405 -15.951 1.00 90.06 93 ILE A N 1
ATOM 752 C CA . ILE A 1 93 ? 2.192 6.120 -15.082 1.00 90.06 93 ILE A CA 1
ATOM 753 C C . ILE A 1 93 ? 2.042 7.245 -14.061 1.00 90.06 93 ILE A C 1
ATOM 755 O O . ILE A 1 93 ? 0.976 7.844 -13.971 1.00 90.06 93 ILE A O 1
ATOM 759 N N . PHE A 1 94 ? 3.117 7.566 -13.341 1.00 90.50 94 PHE A N 1
ATOM 760 C CA . PHE A 1 94 ? 3.118 8.562 -12.279 1.00 90.50 94 PHE A CA 1
ATOM 761 C C . PHE A 1 94 ? 2.658 9.931 -12.780 1.00 90.50 94 PHE A C 1
ATOM 763 O O . PHE A 1 94 ? 1.763 10.515 -12.183 1.00 90.50 94 PHE A O 1
ATOM 770 N N . GLU A 1 95 ? 3.182 10.398 -13.916 1.00 91.69 95 GLU A N 1
ATOM 771 C CA . GLU A 1 95 ? 2.784 11.670 -14.539 1.00 91.69 95 GLU A CA 1
ATOM 772 C C . GLU A 1 95 ? 1.290 11.734 -14.895 1.00 91.69 95 GLU A C 1
ATOM 774 O O . GLU A 1 95 ? 0.727 12.820 -14.990 1.00 91.69 95 GLU A O 1
ATOM 779 N N . LYS A 1 96 ? 0.636 10.585 -15.098 1.00 90.62 96 LYS A N 1
ATOM 780 C CA . LYS A 1 96 ? -0.797 10.505 -15.414 1.00 90.62 96 LYS A CA 1
ATOM 781 C C . LYS A 1 96 ? -1.677 10.286 -14.189 1.00 90.62 96 LYS A C 1
ATOM 783 O O . LYS A 1 96 ? -2.888 10.473 -14.288 1.00 90.62 96 LYS A O 1
ATOM 788 N N . THR A 1 97 ? -1.114 9.822 -13.073 1.00 89.38 97 THR A N 1
ATOM 789 C CA . THR A 1 97 ? -1.899 9.339 -11.928 1.00 89.38 97 THR A CA 1
ATOM 790 C C . THR A 1 97 ? -1.586 10.023 -10.602 1.00 89.38 97 THR A C 1
ATOM 792 O O . THR A 1 97 ? -2.331 9.817 -9.650 1.00 89.38 97 THR A O 1
ATOM 795 N N . ASN A 1 98 ? -0.517 10.812 -10.499 1.00 87.31 98 ASN A N 1
ATOM 796 C CA . ASN A 1 98 ? -0.098 11.468 -9.253 1.00 87.31 98 ASN A CA 1
ATOM 797 C C . ASN A 1 98 ? -1.132 12.465 -8.694 1.00 87.31 98 ASN A C 1
ATOM 799 O O . ASN A 1 98 ? -1.176 12.688 -7.489 1.00 87.31 98 ASN A O 1
ATOM 803 N N . GLU A 1 99 ? -1.996 13.028 -9.539 1.00 89.81 99 GLU A N 1
ATOM 804 C CA . GLU A 1 99 ? -3.081 13.923 -9.110 1.00 89.81 99 GLU A CA 1
ATOM 805 C C . GLU A 1 99 ? -4.396 13.188 -8.795 1.00 89.81 99 GLU A C 1
ATOM 807 O O . GLU A 1 99 ? -5.348 13.791 -8.289 1.00 89.81 99 GLU A O 1
ATOM 812 N N . ILE A 1 100 ? -4.472 11.881 -9.074 1.00 93.50 100 ILE A N 1
ATOM 813 C CA . ILE A 1 100 ? -5.678 11.090 -8.823 1.00 93.50 100 ILE A CA 1
ATOM 814 C C . ILE A 1 100 ? -5.817 10.846 -7.324 1.00 93.50 100 ILE A C 1
ATOM 816 O O . ILE A 1 100 ? -4.955 10.245 -6.682 1.00 93.50 100 ILE A O 1
ATOM 820 N N . ARG A 1 101 ? -6.961 11.273 -6.787 1.00 95.06 101 ARG A N 1
ATOM 821 C CA . ARG A 1 101 ? -7.372 10.998 -5.412 1.00 95.06 101 ARG A CA 1
ATOM 822 C C . ARG A 1 101 ? -8.189 9.716 -5.364 1.00 95.06 101 ARG A C 1
ATOM 824 O O . ARG A 1 101 ? -9.240 9.615 -5.993 1.00 95.06 101 ARG A O 1
ATOM 831 N N . PHE A 1 102 ? -7.708 8.760 -4.588 1.00 93.75 102 PHE A N 1
ATOM 832 C CA . PHE A 1 102 ? -8.376 7.504 -4.297 1.00 93.75 102 PHE A CA 1
ATOM 833 C C . PHE A 1 102 ? -9.138 7.639 -2.984 1.00 93.75 102 PHE A C 1
ATOM 835 O O . PHE A 1 102 ? -8.538 7.836 -1.928 1.00 93.75 102 PHE A O 1
ATOM 842 N N . GLU A 1 103 ? -10.459 7.514 -3.047 1.00 94.94 103 GLU A N 1
ATOM 843 C CA . GLU A 1 103 ? -11.298 7.377 -1.860 1.00 94.94 103 GLU A CA 1
ATOM 844 C C . GLU A 1 103 ? -11.451 5.892 -1.515 1.00 94.94 103 GLU A C 1
ATOM 846 O O . GLU A 1 103 ? -11.860 5.081 -2.351 1.00 94.94 103 GLU A O 1
ATOM 851 N N . ILE A 1 104 ? -11.106 5.515 -0.283 1.00 90.94 104 ILE A N 1
ATOM 852 C CA . ILE A 1 104 ? -11.255 4.135 0.181 1.00 90.94 104 ILE A CA 1
ATOM 853 C C . ILE A 1 104 ? -12.729 3.853 0.472 1.00 90.94 104 ILE A C 1
ATOM 855 O O . ILE A 1 104 ? -13.276 4.318 1.470 1.00 90.94 104 ILE A O 1
ATOM 859 N N . GLY A 1 105 ? -13.356 3.044 -0.384 1.00 87.06 105 GLY A N 1
ATOM 860 C CA . GLY A 1 105 ? -14.769 2.679 -0.245 1.00 87.06 105 GLY A CA 1
ATOM 861 C C . GLY A 1 105 ? -15.060 1.685 0.884 1.00 87.06 105 GLY A C 1
ATOM 862 O O . GLY A 1 105 ? -16.136 1.726 1.479 1.00 87.06 105 GLY A O 1
ATOM 863 N N . GLU A 1 106 ? -14.122 0.788 1.205 1.00 85.88 106 GLU A N 1
ATOM 864 C CA . GLU A 1 106 ? -14.303 -0.200 2.273 1.00 85.88 106 GLU A CA 1
ATOM 865 C C . GLU A 1 106 ? -12.977 -0.616 2.923 1.00 85.88 106 GLU A C 1
ATOM 867 O O . GLU A 1 106 ? -11.945 -0.737 2.264 1.00 85.88 106 GLU A O 1
ATOM 872 N N . VAL A 1 107 ? -13.037 -0.884 4.232 1.00 83.88 107 VAL A N 1
ATOM 873 C CA . VAL A 1 107 ? -11.975 -1.540 5.001 1.00 83.88 107 VAL A CA 1
ATOM 874 C C . VAL A 1 107 ? -12.424 -2.956 5.362 1.00 83.88 107 VAL A C 1
ATOM 876 O O . VAL A 1 107 ? -13.456 -3.151 6.014 1.00 83.88 107 VAL A O 1
ATOM 879 N N . CYS A 1 108 ? -11.621 -3.941 4.967 1.00 81.44 108 CYS A N 1
ATOM 880 C CA . CYS A 1 108 ? -11.878 -5.361 5.186 1.00 81.44 108 CYS A CA 1
ATOM 881 C C . CYS A 1 108 ? -10.823 -5.978 6.108 1.00 81.44 108 CYS A C 1
ATOM 883 O O . CYS A 1 108 ? -9.670 -5.553 6.123 1.00 81.44 108 CYS A O 1
ATOM 885 N N . LEU A 1 109 ? -11.211 -7.016 6.853 1.00 81.50 109 LEU A N 1
ATOM 886 C CA . LEU A 1 109 ? -10.265 -7.887 7.544 1.00 81.50 109 LEU A CA 1
ATOM 887 C C . LEU A 1 109 ? -9.911 -9.041 6.616 1.00 81.50 109 LEU A C 1
ATOM 889 O O . LEU A 1 109 ? -10.783 -9.827 6.249 1.00 81.50 109 LEU A O 1
ATOM 893 N N . ALA A 1 110 ? -8.633 -9.140 6.273 1.00 78.31 110 ALA A N 1
ATOM 894 C CA . ALA A 1 110 ? -8.069 -10.301 5.608 1.00 78.31 110 ALA A CA 1
ATOM 895 C C . ALA A 1 110 ? -7.264 -11.119 6.622 1.00 78.31 110 ALA A C 1
ATOM 897 O O . ALA A 1 110 ? -6.592 -10.561 7.489 1.00 78.31 110 ALA A O 1
ATOM 898 N N . TYR A 1 111 ? -7.350 -12.441 6.511 1.00 77.81 111 TYR A N 1
ATOM 899 C CA . TYR A 1 111 ? -6.524 -13.376 7.263 1.00 77.81 111 TYR A CA 1
ATOM 900 C C . TYR A 1 111 ? -5.811 -14.289 6.273 1.00 77.81 111 TYR A C 1
ATOM 902 O O . TYR A 1 111 ? -6.457 -14.936 5.449 1.00 77.81 111 TYR A O 1
ATOM 910 N N . GLU A 1 112 ? -4.487 -14.338 6.364 1.00 67.94 112 GLU A N 1
ATOM 911 C CA . GLU A 1 112 ? -3.664 -15.259 5.590 1.00 67.94 112 GLU A CA 1
ATOM 912 C C . GLU A 1 112 ? -3.284 -16.446 6.480 1.00 67.94 112 GLU A C 1
ATOM 914 O O . GLU A 1 112 ? -2.547 -16.295 7.452 1.00 67.94 112 GLU A O 1
ATOM 919 N N . SER A 1 113 ? -3.800 -17.636 6.158 1.00 69.50 113 SER A N 1
ATOM 920 C CA . SER A 1 113 ? -3.442 -18.883 6.853 1.00 69.50 113 SER A CA 1
ATOM 921 C C . SER A 1 113 ? -2.034 -19.367 6.502 1.00 69.50 113 SER A C 1
ATOM 923 O O . SER A 1 113 ? -1.399 -20.068 7.286 1.00 69.50 113 SER A O 1
ATOM 925 N N . GLN A 1 114 ? -1.546 -18.979 5.326 1.00 58.19 114 GLN A N 1
ATOM 926 C CA . GLN A 1 114 ? -0.155 -19.084 4.921 1.00 58.19 114 GLN A CA 1
ATOM 927 C C . GLN A 1 114 ? 0.262 -17.701 4.426 1.00 58.19 114 GLN A C 1
ATOM 929 O O . GLN A 1 114 ? -0.357 -17.226 3.471 1.00 58.19 114 GLN A O 1
ATOM 934 N N . PRO A 1 115 ? 1.259 -17.045 5.049 1.00 58.00 115 PRO A N 1
ATOM 935 C CA . PRO A 1 115 ? 1.733 -15.761 4.567 1.00 58.00 115 PRO A CA 1
ATOM 936 C C . PRO A 1 115 ? 2.296 -15.959 3.163 1.00 58.00 115 PRO A C 1
ATOM 938 O O . PRO A 1 115 ? 3.387 -16.500 2.985 1.00 58.00 115 PRO A O 1
ATOM 941 N N . TYR A 1 116 ? 1.559 -15.506 2.152 1.00 51.41 116 TYR A N 1
ATOM 942 C CA . TYR A 1 116 ? 2.036 -15.546 0.768 1.00 51.41 116 TYR A CA 1
ATOM 943 C C . TYR A 1 116 ? 3.183 -14.536 0.555 1.00 51.41 116 TYR A C 1
ATOM 945 O O . TYR A 1 116 ? 3.909 -14.584 -0.436 1.00 51.41 116 TYR A O 1
ATOM 953 N N . MET A 1 117 ? 3.368 -13.621 1.514 1.00 49.78 117 MET A N 1
ATOM 954 C CA . MET A 1 117 ? 4.363 -12.550 1.492 1.00 49.78 117 MET A CA 1
ATOM 955 C C . MET A 1 117 ? 5.660 -12.849 2.259 1.00 49.78 117 MET A C 1
ATOM 957 O O . MET A 1 117 ? 6.492 -11.950 2.362 1.00 49.78 117 MET A O 1
ATOM 961 N N . HIS A 1 118 ? 5.881 -14.069 2.762 1.00 46.72 118 HIS A N 1
ATOM 962 C CA . HIS A 1 118 ? 7.171 -14.418 3.365 1.00 46.72 118 HIS A CA 1
ATOM 963 C C . HIS A 1 118 ? 8.222 -14.610 2.259 1.00 46.72 118 HIS A C 1
ATOM 965 O O . HIS A 1 118 ? 8.395 -15.693 1.707 1.00 46.72 118 HIS A O 1
ATOM 971 N N . ILE A 1 119 ? 8.911 -13.533 1.889 1.00 45.06 119 ILE A N 1
ATOM 972 C CA . ILE A 1 119 ? 10.131 -13.629 1.090 1.00 45.06 119 ILE A CA 1
ATOM 973 C C . ILE A 1 119 ? 11.246 -13.994 2.074 1.00 45.06 119 ILE A C 1
ATOM 975 O O . ILE A 1 119 ? 11.512 -13.237 3.003 1.00 45.06 119 ILE A O 1
ATOM 979 N N . GLU A 1 120 ? 11.929 -15.125 1.873 1.00 41.03 120 GLU A N 1
ATOM 980 C CA . GLU A 1 120 ? 13.064 -15.597 2.702 1.00 41.03 120 GLU A CA 1
ATOM 981 C C . GLU A 1 120 ? 14.287 -14.643 2.712 1.00 41.03 120 GLU A C 1
ATOM 983 O O . GLU A 1 120 ? 15.359 -14.991 3.191 1.00 41.03 120 GLU A O 1
ATOM 988 N N . CYS A 1 121 ? 14.161 -13.429 2.174 1.00 37.44 121 CYS A N 1
ATOM 989 C CA . CYS A 1 121 ? 15.217 -12.420 2.082 1.00 37.44 121 CYS A CA 1
ATOM 990 C C . CYS A 1 121 ? 14.824 -11.068 2.704 1.00 37.44 121 CYS A C 1
ATOM 992 O O . CYS A 1 121 ? 15.510 -10.080 2.449 1.00 37.44 121 CYS A O 1
ATOM 994 N N . ASP A 1 122 ? 13.724 -10.997 3.458 1.00 40.25 122 ASP A N 1
ATOM 995 C CA . ASP A 1 122 ? 13.141 -9.733 3.924 1.00 40.25 122 ASP A CA 1
ATOM 996 C C . ASP A 1 122 ? 13.213 -9.615 5.459 1.00 40.25 122 ASP A C 1
ATOM 998 O O . ASP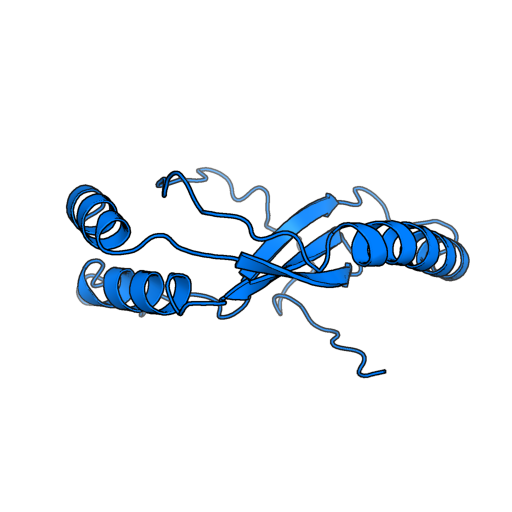 A 1 122 ? 12.200 -9.570 6.152 1.00 40.25 122 ASP A O 1
ATOM 1002 N N . GLU A 1 123 ? 14.433 -9.582 6.012 1.00 38.72 123 GLU A N 1
ATOM 1003 C CA . GLU A 1 123 ? 14.647 -9.238 7.434 1.00 38.72 123 GLU A CA 1
ATOM 1004 C C . GLU A 1 123 ? 14.331 -7.760 7.731 1.00 38.72 123 GLU A C 1
ATOM 1006 O O . GLU A 1 123 ? 14.191 -7.368 8.887 1.00 38.72 123 GLU A O 1
ATOM 1011 N N . PHE A 1 124 ? 14.165 -6.937 6.693 1.00 39.34 124 PHE A N 1
ATOM 1012 C CA . PHE A 1 124 ? 13.841 -5.524 6.816 1.00 39.34 124 PHE A CA 1
ATOM 1013 C C . PHE A 1 124 ? 12.862 -5.124 5.717 1.00 39.34 124 PHE A C 1
ATOM 1015 O O . PHE A 1 124 ? 13.270 -4.819 4.599 1.00 39.34 124 PHE A O 1
ATOM 1022 N N . HIS A 1 125 ? 11.572 -5.092 6.067 1.00 40.09 125 HIS A N 1
ATOM 1023 C CA . HIS A 1 125 ? 10.523 -4.511 5.235 1.00 40.09 125 HIS A CA 1
ATOM 1024 C C . HIS A 1 125 ? 10.997 -3.179 4.625 1.00 40.09 125 HIS A C 1
ATOM 1026 O O . HIS A 1 125 ? 11.192 -2.197 5.337 1.00 40.09 125 HIS A O 1
ATOM 1032 N N . VAL A 1 126 ? 11.141 -3.169 3.296 1.00 39.38 126 VAL A N 1
ATOM 1033 C CA . VAL A 1 126 ? 11.416 -1.995 2.449 1.00 39.38 126 VAL A CA 1
ATOM 1034 C C . VAL A 1 126 ? 12.702 -1.237 2.832 1.00 39.38 126 VAL A C 1
ATOM 1036 O O . VAL A 1 126 ? 12.664 -0.120 3.343 1.00 39.38 126 VAL A O 1
ATOM 1039 N N . LEU A 1 127 ? 13.864 -1.812 2.506 1.00 37.81 127 LEU A N 1
ATOM 1040 C CA . LEU A 1 127 ? 15.133 -1.075 2.416 1.00 37.81 127 LEU A CA 1
ATOM 1041 C C . LEU A 1 127 ? 15.530 -0.853 0.950 1.00 37.81 127 LEU A C 1
ATOM 1043 O O . LEU A 1 127 ? 16.040 -1.758 0.295 1.00 37.81 127 LEU A O 1
ATOM 1047 N N . ASP A 1 128 ? 15.227 0.342 0.443 1.00 32.62 128 ASP A N 1
ATOM 1048 C CA . ASP A 1 128 ? 16.200 1.283 -0.138 1.00 32.62 128 ASP A CA 1
ATOM 1049 C C . ASP A 1 128 ? 15.433 2.524 -0.627 1.00 32.62 128 ASP A C 1
ATOM 1051 O O . ASP A 1 128 ? 14.933 2.585 -1.750 1.00 32.62 128 ASP A O 1
ATOM 1055 N N . ILE A 1 129 ? 15.319 3.544 0.231 1.00 34.38 129 ILE A N 1
ATOM 1056 C CA . ILE A 1 129 ? 14.979 4.890 -0.240 1.00 34.38 129 ILE A CA 1
ATOM 1057 C C . ILE A 1 129 ? 16.276 5.475 -0.797 1.00 34.38 129 ILE A C 1
ATOM 1059 O O . ILE A 1 129 ? 17.041 6.110 -0.068 1.00 34.38 129 ILE A O 1
ATOM 1063 N N . MET A 1 130 ? 16.540 5.268 -2.088 1.00 27.20 130 MET A N 1
ATOM 1064 C CA . MET A 1 130 ? 17.480 6.142 -2.783 1.00 27.20 130 MET A CA 1
ATOM 1065 C C . MET A 1 130 ? 16.823 7.514 -2.904 1.00 27.20 130 MET A C 1
ATOM 1067 O O . MET A 1 130 ? 15.859 7.699 -3.645 1.00 27.20 130 MET A O 1
ATOM 1071 N N . LYS A 1 131 ? 17.323 8.468 -2.119 1.00 29.75 131 LYS A N 1
ATOM 1072 C CA . LYS A 1 131 ? 16.994 9.879 -2.292 1.00 29.75 131 LYS A CA 1
ATOM 1073 C C . LYS A 1 131 ? 17.643 10.347 -3.594 1.00 29.75 131 LYS A C 1
ATOM 1075 O O . LYS A 1 131 ? 18.867 10.286 -3.705 1.00 29.75 131 LYS A 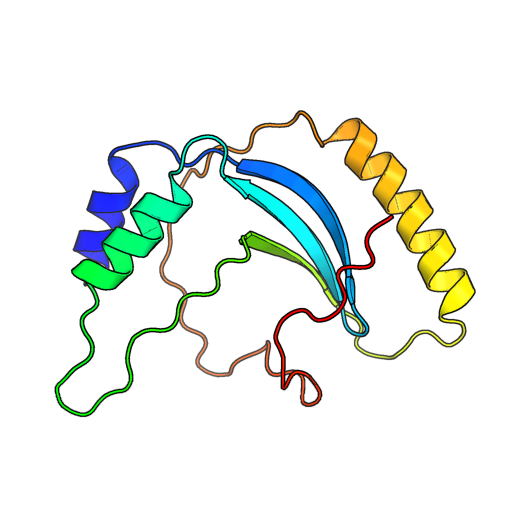O 1
ATOM 1080 N N . CYS A 1 132 ? 16.813 10.750 -4.550 1.00 34.44 132 CYS A N 1
ATOM 1081 C CA . CYS A 1 132 ? 17.233 11.542 -5.702 1.00 34.44 132 CYS A CA 1
ATOM 1082 C C . CYS A 1 132 ? 17.765 12.906 -5.245 1.00 34.44 132 CYS A C 1
ATOM 1084 O O . CYS A 1 132 ? 17.207 13.448 -4.259 1.00 34.44 132 CYS A O 1
#